Protein AF-A0A7Y2A3Z9-F1 (afdb_monomer_lite)

pLDDT: mean 72.21, std 18.28, range [45.25, 98.06]

Sequence (81 aa):
MRTALALFAILLVACGNTAETGADAGTGIPVQDATLVAAGEPVYQANCASCHGSDLRGTDQGPSHLSVVYEPGHHGDIAFV

Structure (mmCIF, N/CA/C/O backbone):
data_AF-A0A7Y2A3Z9-F1
#
_entry.id   AF-A0A7Y2A3Z9-F1
#
loop_
_atom_site.group_PDB
_atom_site.id
_atom_site.type_symbol
_atom_site.label_atom_id
_atom_site.label_alt_id
_atom_site.label_comp_id
_atom_site.label_asym_id
_atom_site.label_entity_id
_atom_site.label_seq_id
_atom_site.pdbx_PDB_ins_code
_atom_site.Cartn_x
_atom_site.Cartn_y
_atom_site.Cartn_z
_atom_site.occupancy
_atom_site.B_iso_or_equiv
_atom_site.auth_seq_id
_atom_site.auth_comp_id
_atom_site.auth_asym_id
_atom_site.auth_atom_id
_atom_site.pdbx_PDB_model_num
ATOM 1 N N . MET A 1 1 ? 20.631 -39.168 -34.283 1.00 52.81 1 MET A N 1
ATOM 2 C CA . MET A 1 1 ? 19.640 -39.032 -33.184 1.00 52.81 1 MET A CA 1
ATOM 3 C C . MET A 1 1 ? 20.060 -38.053 -32.084 1.00 52.81 1 MET A C 1
ATOM 5 O O . MET A 1 1 ? 19.242 -37.230 -31.716 1.00 52.81 1 MET A O 1
ATOM 9 N N . ARG A 1 2 ? 21.308 -38.062 -31.588 1.00 54.00 2 ARG A N 1
ATOM 10 C CA . ARG A 1 2 ? 21.752 -37.146 -30.507 1.00 54.00 2 ARG A CA 1
ATOM 11 C C . ARG A 1 2 ? 21.913 -35.684 -30.960 1.00 54.00 2 ARG A C 1
ATOM 13 O O . ARG A 1 2 ? 21.614 -34.772 -30.204 1.00 54.00 2 ARG A O 1
ATOM 20 N N . THR A 1 3 ? 22.315 -35.470 -32.213 1.00 53.50 3 THR A N 1
ATOM 21 C CA . THR A 1 3 ? 22.474 -34.136 -32.824 1.00 53.50 3 THR A CA 1
ATOM 22 C C . THR A 1 3 ? 21.142 -33.459 -33.163 1.00 53.50 3 THR A C 1
ATOM 24 O O . THR A 1 3 ? 21.038 -32.242 -33.068 1.00 53.50 3 THR A O 1
ATOM 27 N N . ALA A 1 4 ? 20.102 -34.237 -33.481 1.00 54.72 4 ALA A N 1
ATOM 28 C CA . ALA A 1 4 ? 18.754 -33.724 -33.751 1.00 54.72 4 ALA A CA 1
ATOM 29 C C . ALA A 1 4 ? 18.055 -33.192 -32.483 1.00 54.72 4 ALA A C 1
ATOM 31 O O . ALA A 1 4 ? 17.278 -32.248 -32.560 1.00 54.72 4 ALA A O 1
ATOM 32 N N . LEU A 1 5 ? 18.378 -33.755 -31.311 1.00 57.69 5 LEU A N 1
ATOM 33 C CA . LEU A 1 5 ? 17.830 -33.318 -30.023 1.00 57.69 5 LEU A CA 1
ATOM 34 C C . LEU A 1 5 ? 18.419 -31.971 -29.565 1.00 57.69 5 LEU A C 1
ATOM 36 O O . LEU A 1 5 ? 17.715 -31.152 -28.983 1.00 57.69 5 LEU A O 1
ATOM 40 N N . ALA A 1 6 ? 19.693 -31.714 -29.883 1.00 56.41 6 ALA A N 1
ATOM 41 C CA . ALA A 1 6 ? 20.368 -30.461 -29.542 1.00 56.41 6 ALA A CA 1
ATOM 42 C C . ALA A 1 6 ? 19.827 -29.260 -30.342 1.00 56.41 6 ALA A C 1
ATOM 44 O O . ALA A 1 6 ? 19.693 -28.171 -29.797 1.00 56.41 6 ALA A O 1
ATOM 45 N N . LEU A 1 7 ? 19.456 -29.464 -31.610 1.00 56.66 7 LEU A N 1
ATOM 46 C CA . LEU A 1 7 ? 18.871 -28.421 -32.463 1.00 56.66 7 LEU A CA 1
ATOM 47 C C . LEU A 1 7 ? 17.436 -28.053 -32.059 1.00 56.66 7 LEU A C 1
ATOM 49 O O . LEU A 1 7 ? 17.047 -26.894 -32.171 1.00 56.66 7 LEU A O 1
ATOM 53 N N . PHE A 1 8 ? 16.667 -29.013 -31.537 1.00 56.91 8 PHE A N 1
ATOM 54 C CA . PHE A 1 8 ? 15.303 -28.762 -31.064 1.00 56.91 8 PHE A CA 1
ATOM 55 C C . PHE A 1 8 ? 15.285 -27.939 -29.765 1.00 56.91 8 PHE A C 1
ATOM 57 O O . PHE A 1 8 ? 14.455 -27.050 -29.607 1.00 56.91 8 PHE A O 1
ATOM 64 N N . ALA A 1 9 ? 16.252 -28.170 -28.869 1.00 57.94 9 ALA A N 1
ATOM 65 C CA . ALA A 1 9 ? 16.394 -27.410 -27.626 1.00 57.94 9 ALA A CA 1
ATOM 66 C C . ALA A 1 9 ? 16.784 -25.936 -27.855 1.00 57.94 9 ALA A C 1
ATOM 68 O O . ALA A 1 9 ? 16.390 -25.072 -27.078 1.00 57.94 9 ALA A O 1
ATOM 69 N N . ILE A 1 10 ? 17.515 -25.637 -28.935 1.00 58.97 10 ILE A N 1
ATOM 70 C CA . ILE A 1 10 ? 17.928 -24.266 -29.281 1.00 58.97 10 ILE A CA 1
ATOM 71 C C . ILE A 1 10 ? 16.747 -23.449 -29.837 1.00 58.97 10 ILE A C 1
ATOM 73 O O . ILE A 1 10 ? 16.665 -22.250 -29.584 1.00 58.97 10 ILE A O 1
ATOM 77 N N . LEU A 1 11 ? 15.796 -24.082 -30.537 1.00 58.91 11 LEU A N 1
ATOM 78 C CA . LEU A 1 11 ? 14.627 -23.390 -31.100 1.00 58.91 11 LEU A CA 1
ATOM 79 C C . LEU A 1 11 ? 13.596 -22.958 -30.039 1.00 58.91 11 LEU A C 1
ATOM 81 O O . LEU A 1 11 ? 12.922 -21.949 -30.222 1.00 58.91 11 LEU A O 1
ATOM 85 N N . LEU A 1 12 ? 13.488 -23.687 -28.922 1.00 56.91 12 LEU A N 1
ATOM 86 C CA . LEU A 1 12 ? 12.540 -23.397 -27.832 1.00 56.91 12 LEU A CA 1
ATOM 87 C C . LEU A 1 12 ? 12.872 -22.120 -27.034 1.00 56.91 12 LEU A C 1
ATOM 89 O O . LEU A 1 12 ? 12.004 -21.594 -26.345 1.00 56.91 12 LEU A O 1
ATOM 93 N N . VAL A 1 13 ? 14.097 -21.596 -27.142 1.00 57.84 13 VAL A N 1
ATOM 94 C CA . VAL A 1 13 ? 14.559 -20.401 -26.408 1.00 57.84 13 VAL A CA 1
ATOM 95 C C . VAL A 1 13 ? 14.199 -19.088 -27.129 1.00 57.84 13 VAL A C 1
ATOM 97 O O . VAL A 1 13 ? 14.233 -18.021 -26.526 1.00 57.84 13 VAL A O 1
ATOM 100 N N . ALA A 1 14 ? 13.804 -19.134 -28.406 1.00 57.69 14 ALA A N 1
ATOM 101 C CA . ALA A 1 14 ? 13.634 -17.929 -29.225 1.00 57.69 14 ALA A CA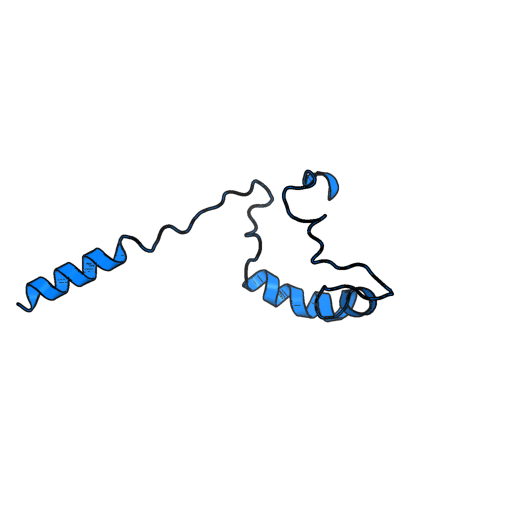 1
ATOM 102 C C . ALA A 1 14 ? 12.260 -17.234 -29.106 1.00 57.69 14 ALA A C 1
ATOM 104 O O . ALA A 1 14 ? 12.119 -16.108 -29.575 1.00 57.69 14 ALA A O 1
ATOM 105 N N . CYS A 1 15 ? 11.252 -17.863 -28.489 1.00 58.56 15 CYS A N 1
ATOM 106 C CA . CYS A 1 15 ? 9.890 -17.307 -28.411 1.00 58.56 15 CYS A CA 1
ATOM 107 C C . CYS A 1 15 ? 9.480 -16.802 -27.016 1.00 58.56 15 CYS A C 1
ATOM 109 O O . CYS A 1 15 ? 8.360 -16.330 -26.867 1.00 58.56 15 CYS A O 1
ATOM 111 N N . GLY A 1 16 ? 10.345 -16.908 -26.001 1.00 52.22 16 GLY A N 1
ATOM 112 C CA . GLY A 1 16 ? 9.993 -16.583 -24.608 1.00 52.22 16 GLY A CA 1
ATOM 113 C C . GLY A 1 16 ? 10.544 -15.262 -24.065 1.00 52.22 16 GLY A C 1
ATOM 114 O O . GLY A 1 16 ? 10.249 -14.919 -22.926 1.00 52.22 16 GLY A O 1
ATOM 115 N N . ASN A 1 17 ? 11.353 -14.533 -24.841 1.00 59.62 17 ASN A N 1
ATOM 116 C CA . ASN A 1 17 ? 12.134 -13.397 -24.335 1.00 59.62 17 ASN A CA 1
ATOM 117 C C . ASN A 1 17 ? 11.720 -12.047 -24.938 1.00 59.62 17 ASN A C 1
ATOM 119 O O . ASN A 1 17 ? 12.540 -11.129 -25.006 1.00 59.62 17 ASN A O 1
ATOM 123 N N . THR A 1 18 ? 10.461 -11.880 -25.349 1.00 52.06 18 THR A N 1
ATOM 124 C CA . THR A 1 18 ? 9.915 -10.523 -25.443 1.00 52.06 18 THR A CA 1
ATOM 125 C C . THR A 1 18 ? 9.636 -10.059 -24.019 1.00 52.06 18 THR A C 1
ATOM 127 O O . THR A 1 18 ? 8.596 -10.322 -23.430 1.00 52.06 18 THR A O 1
ATOM 130 N N . ALA A 1 19 ? 10.634 -9.419 -23.409 1.00 57.66 19 ALA A N 1
ATOM 131 C CA . ALA A 1 19 ? 10.369 -8.505 -22.315 1.00 57.66 19 ALA A CA 1
ATOM 132 C C . ALA A 1 19 ? 9.548 -7.365 -22.923 1.00 57.66 19 ALA A C 1
ATOM 134 O O . ALA A 1 19 ? 10.091 -6.473 -23.578 1.00 57.66 19 ALA A O 1
ATOM 135 N N . GLU A 1 20 ? 8.229 -7.485 -22.800 1.00 54.41 20 GLU A N 1
ATOM 136 C CA . GLU A 1 20 ? 7.235 -6.492 -23.182 1.00 54.41 20 GLU A CA 1
ATOM 137 C C . GLU A 1 20 ? 7.645 -5.167 -22.517 1.00 54.41 20 GLU A C 1
ATOM 139 O O . GLU A 1 20 ? 7.398 -4.928 -21.336 1.00 54.41 20 GLU A O 1
ATOM 144 N N . THR A 1 21 ? 8.374 -4.322 -23.244 1.00 52.56 21 THR A N 1
ATOM 145 C CA . THR A 1 21 ? 8.787 -3.016 -22.735 1.00 52.56 21 THR A CA 1
ATOM 146 C C . THR A 1 21 ? 7.596 -2.096 -22.950 1.00 52.56 21 THR A C 1
ATOM 148 O O . THR A 1 21 ? 7.501 -1.401 -23.960 1.00 52.56 21 THR A O 1
ATOM 151 N N . GLY A 1 22 ? 6.630 -2.176 -22.036 1.00 54.34 22 GLY A N 1
ATOM 152 C CA . GLY A 1 22 ? 5.566 -1.191 -21.911 1.00 54.34 22 GLY A CA 1
ATOM 153 C C . GLY A 1 22 ? 6.201 0.142 -21.545 1.00 54.34 22 GLY A C 1
ATOM 154 O O . GLY A 1 22 ? 6.493 0.391 -20.381 1.00 54.34 22 GLY A O 1
ATOM 155 N N . ALA A 1 23 ? 6.486 0.960 -22.556 1.00 53.03 23 ALA A N 1
ATOM 156 C CA . ALA A 1 23 ? 6.936 2.329 -22.382 1.00 53.03 23 ALA A CA 1
ATOM 157 C C . ALA A 1 23 ? 5.759 3.169 -21.867 1.00 53.03 23 ALA A C 1
ATOM 159 O O . ALA A 1 23 ? 5.046 3.808 -22.638 1.00 53.03 23 ALA A O 1
ATOM 160 N N . ASP A 1 24 ? 5.539 3.109 -20.558 1.00 54.75 24 ASP A N 1
ATOM 161 C CA . ASP A 1 24 ? 4.789 4.118 -19.827 1.00 54.75 24 ASP A CA 1
ATOM 162 C C . ASP A 1 24 ? 5.623 5.414 -19.808 1.00 54.75 24 ASP A C 1
ATOM 164 O O . ASP A 1 24 ? 6.830 5.400 -19.552 1.00 54.75 24 ASP A O 1
ATOM 168 N N . ALA A 1 25 ? 4.997 6.535 -20.163 1.00 52.91 25 ALA A N 1
ATOM 169 C CA . ALA A 1 25 ? 5.635 7.843 -20.274 1.00 52.91 25 ALA A CA 1
ATOM 170 C C . ALA A 1 25 ? 5.733 8.593 -18.925 1.00 52.91 25 ALA A C 1
ATOM 172 O O . ALA A 1 25 ? 5.775 9.823 -18.913 1.00 52.91 25 ALA A O 1
ATOM 173 N N . GLY A 1 26 ? 5.793 7.879 -17.798 1.00 57.25 26 GLY A N 1
ATOM 174 C CA . GLY A 1 26 ? 6.018 8.398 -16.452 1.00 57.25 26 GLY A CA 1
ATOM 175 C C . GLY A 1 26 ? 7.323 7.870 -15.850 1.00 57.25 26 GLY A C 1
ATOM 176 O O . GLY A 1 26 ? 7.500 6.668 -15.696 1.00 57.25 26 GLY A O 1
ATOM 177 N N . THR A 1 27 ? 8.263 8.779 -15.546 1.00 62.31 27 THR A N 1
ATOM 178 C CA . THR A 1 27 ? 9.536 8.587 -14.793 1.00 62.31 27 THR A CA 1
ATOM 179 C C . THR A 1 27 ? 10.475 7.418 -15.160 1.00 62.31 27 THR A C 1
ATOM 181 O O . THR A 1 27 ? 11.581 7.361 -14.625 1.00 62.31 27 THR A O 1
ATOM 184 N N . GLY A 1 28 ? 10.117 6.523 -16.084 1.00 62.31 28 GLY A N 1
ATOM 185 C CA . GLY A 1 28 ? 10.868 5.311 -16.415 1.00 62.31 28 GLY A CA 1
ATOM 186 C C . GLY A 1 28 ? 10.905 4.269 -15.291 1.00 62.31 28 GLY A C 1
ATOM 187 O O . GLY A 1 28 ? 11.708 3.340 -15.362 1.00 62.31 28 GLY A O 1
ATOM 188 N N . ILE A 1 29 ? 10.081 4.422 -14.248 1.00 62.16 29 ILE A N 1
ATOM 189 C CA . ILE A 1 29 ? 9.998 3.447 -13.157 1.00 62.16 29 ILE A CA 1
ATOM 190 C C . ILE A 1 29 ? 9.011 2.354 -13.573 1.00 62.16 29 ILE A C 1
ATOM 192 O O . ILE A 1 29 ? 7.867 2.678 -13.891 1.00 62.16 29 ILE A O 1
ATOM 196 N N . PRO A 1 30 ? 9.404 1.068 -13.556 1.00 65.12 30 PRO A N 1
ATOM 197 C CA . PRO A 1 30 ? 8.468 -0.010 -13.828 1.00 65.12 30 PRO A CA 1
ATOM 198 C C . PRO A 1 30 ? 7.337 0.029 -12.797 1.00 65.12 30 PRO A C 1
ATOM 200 O O . PRO A 1 30 ? 7.582 -0.080 -11.591 1.00 65.12 30 PRO A O 1
ATOM 203 N N . VAL A 1 31 ? 6.097 0.173 -13.270 1.00 61.31 31 VAL A N 1
ATOM 204 C CA . VAL A 1 31 ? 4.899 0.002 -12.444 1.00 61.31 31 VAL A CA 1
ATOM 205 C C . VAL A 1 31 ? 4.972 -1.423 -11.885 1.00 61.31 31 VAL A C 1
ATOM 207 O O . VAL A 1 31 ? 4.967 -2.383 -12.651 1.00 61.31 31 VAL A O 1
ATOM 210 N N . GLN A 1 32 ? 5.109 -1.564 -10.564 1.00 71.12 32 GLN A N 1
ATOM 211 C CA . GLN A 1 32 ? 5.337 -2.838 -9.857 1.00 71.12 32 GLN A CA 1
ATOM 212 C C . GLN A 1 32 ? 6.758 -3.440 -9.942 1.00 71.12 32 GLN A C 1
ATOM 214 O O . GLN A 1 32 ? 6.908 -4.664 -9.920 1.00 71.12 32 GLN A O 1
ATOM 219 N N . ASP A 1 33 ? 7.820 -2.627 -9.972 1.00 83.88 33 ASP A N 1
ATOM 220 C CA . ASP A 1 33 ? 9.175 -3.140 -9.706 1.00 83.88 33 ASP A CA 1
ATOM 221 C C . ASP A 1 33 ? 9.238 -3.837 -8.330 1.00 83.88 33 ASP A C 1
ATOM 223 O O . ASP A 1 33 ? 9.032 -3.218 -7.283 1.00 83.88 33 ASP A O 1
ATOM 227 N N . ALA A 1 34 ? 9.542 -5.137 -8.324 1.00 86.69 34 ALA A N 1
ATOM 228 C CA . ALA A 1 34 ? 9.527 -5.954 -7.110 1.00 86.69 34 ALA A CA 1
ATOM 229 C C . ALA A 1 34 ? 10.533 -5.483 -6.044 1.00 86.69 34 ALA A C 1
ATOM 231 O O . ALA A 1 34 ? 10.283 -5.636 -4.848 1.00 86.69 34 ALA A O 1
ATOM 232 N N . THR A 1 35 ? 11.655 -4.891 -6.461 1.00 90.19 35 THR A N 1
ATOM 233 C CA . THR A 1 35 ? 12.665 -4.347 -5.546 1.00 90.19 35 THR A CA 1
ATOM 234 C C . THR A 1 35 ? 12.129 -3.101 -4.853 1.00 90.19 35 THR A C 1
ATOM 236 O O . THR A 1 35 ? 12.275 -2.959 -3.639 1.00 90.19 35 THR A O 1
ATOM 239 N N . LEU A 1 36 ? 11.468 -2.214 -5.604 1.00 86.88 36 LEU A N 1
ATOM 240 C CA . LEU A 1 36 ? 10.846 -1.010 -5.051 1.00 86.88 36 LEU A CA 1
ATOM 241 C C . LEU A 1 36 ? 9.657 -1.345 -4.147 1.00 86.88 36 LEU A C 1
ATOM 243 O O . LEU A 1 36 ? 9.522 -0.743 -3.084 1.00 86.88 36 LEU A O 1
ATOM 247 N N . VAL A 1 37 ? 8.840 -2.336 -4.514 1.00 87.62 37 VAL A N 1
ATOM 248 C CA . VAL A 1 37 ? 7.732 -2.820 -3.673 1.00 87.62 37 VAL A CA 1
ATOM 249 C C . VAL A 1 37 ? 8.258 -3.355 -2.341 1.00 87.62 37 VAL A C 1
ATOM 251 O O . VAL A 1 37 ? 7.794 -2.927 -1.285 1.00 87.62 37 VAL A O 1
ATOM 254 N N . ALA A 1 38 ? 9.274 -4.222 -2.372 1.00 92.12 38 ALA A N 1
ATOM 255 C CA . ALA A 1 38 ? 9.878 -4.767 -1.158 1.00 92.12 38 ALA A CA 1
ATOM 256 C C . ALA A 1 38 ? 10.512 -3.675 -0.277 1.00 92.12 38 ALA A C 1
ATOM 258 O O . ALA A 1 38 ? 10.426 -3.734 0.949 1.00 92.12 38 ALA A O 1
ATOM 259 N N . ALA A 1 39 ? 11.127 -2.658 -0.888 1.00 93.19 39 ALA A N 1
ATOM 260 C CA . ALA A 1 39 ? 11.681 -1.519 -0.160 1.00 93.19 39 ALA A CA 1
ATOM 261 C C . ALA A 1 39 ? 10.590 -0.614 0.448 1.00 93.19 39 ALA A C 1
ATOM 263 O O . ALA A 1 39 ? 10.779 -0.061 1.532 1.00 93.19 39 ALA A O 1
ATOM 264 N N . GLY A 1 40 ? 9.454 -0.461 -0.236 1.00 92.00 40 GLY A N 1
ATOM 265 C CA . GLY A 1 40 ? 8.339 0.383 0.190 1.00 92.00 40 GLY A CA 1
ATOM 266 C C . GLY A 1 40 ? 7.474 -0.229 1.293 1.00 92.00 40 GLY A C 1
ATOM 267 O O . GLY A 1 40 ? 6.960 0.509 2.132 1.00 92.00 40 GLY A O 1
ATOM 268 N N . GLU A 1 41 ? 7.340 -1.556 1.344 1.00 94.44 41 GLU A N 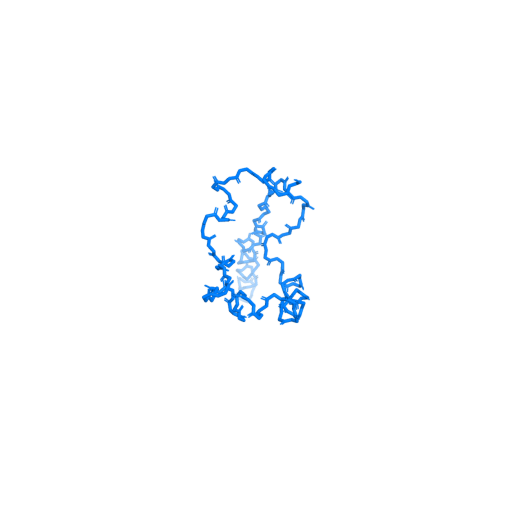1
ATOM 269 C CA . GLU A 1 41 ? 6.510 -2.257 2.334 1.00 94.44 41 GLU A CA 1
ATOM 270 C C . GLU A 1 41 ? 6.780 -1.836 3.794 1.00 94.44 41 GLU A C 1
ATOM 272 O O . GLU A 1 41 ? 5.838 -1.396 4.459 1.00 94.44 41 GLU A O 1
ATOM 277 N N . PRO A 1 42 ? 8.019 -1.876 4.329 1.00 97.69 42 PRO A N 1
ATOM 278 C CA . PRO A 1 42 ? 8.261 -1.472 5.715 1.00 97.69 42 PRO A CA 1
ATOM 279 C C . PRO A 1 42 ? 7.953 0.011 5.966 1.00 97.69 42 PRO A C 1
ATOM 281 O O . PRO A 1 42 ? 7.490 0.370 7.049 1.00 97.69 42 PRO A O 1
ATOM 284 N N . VAL A 1 43 ? 8.165 0.876 4.968 1.00 96.88 43 VAL A N 1
ATOM 285 C CA . VAL A 1 43 ? 7.822 2.303 5.055 1.00 96.88 43 VAL A CA 1
ATOM 286 C C . VAL A 1 43 ? 6.308 2.475 5.146 1.00 96.88 43 VAL A C 1
ATOM 288 O O . VAL A 1 43 ? 5.829 3.234 5.990 1.00 96.88 43 VAL A O 1
ATOM 291 N N . TYR A 1 44 ? 5.551 1.739 4.334 1.00 95.75 44 TYR A N 1
ATOM 292 C CA . TYR A 1 44 ? 4.095 1.752 4.380 1.00 95.75 44 TYR A CA 1
ATOM 293 C C . TYR A 1 44 ? 3.570 1.276 5.739 1.00 95.75 44 TYR A C 1
ATOM 295 O O . TYR A 1 44 ? 2.736 1.949 6.351 1.00 95.75 44 TYR A O 1
ATOM 303 N N . GLN A 1 45 ? 4.097 0.159 6.252 1.00 97.62 45 GLN A N 1
ATOM 304 C CA . GLN A 1 45 ? 3.682 -0.379 7.551 1.00 97.62 45 GLN A CA 1
ATOM 305 C C . GLN A 1 45 ? 3.950 0.605 8.696 1.00 97.62 45 GLN A C 1
ATOM 307 O O . GLN A 1 45 ? 3.121 0.747 9.592 1.00 97.62 45 GLN A O 1
ATOM 312 N N . ALA A 1 46 ? 5.075 1.323 8.655 1.00 98.06 46 ALA A N 1
ATOM 313 C CA . ALA A 1 46 ? 5.445 2.259 9.712 1.00 98.06 46 ALA A CA 1
ATOM 314 C C . ALA A 1 46 ? 4.636 3.569 9.702 1.00 98.06 46 ALA A C 1
ATOM 316 O O . ALA A 1 46 ? 4.469 4.177 10.758 1.00 98.06 46 ALA A O 1
ATOM 317 N N . ASN A 1 47 ? 4.156 4.020 8.538 1.00 97.56 47 ASN A N 1
ATOM 318 C CA . ASN A 1 47 ? 3.646 5.390 8.386 1.00 97.56 47 ASN A CA 1
ATOM 319 C C . ASN A 1 47 ? 2.193 5.480 7.902 1.00 97.56 47 ASN A C 1
ATOM 321 O O . ASN A 1 47 ? 1.531 6.483 8.156 1.00 97.56 47 ASN A O 1
ATOM 325 N N . CYS A 1 48 ? 1.694 4.468 7.194 1.00 96.38 48 CYS A N 1
ATOM 326 C CA . CYS A 1 48 ? 0.433 4.553 6.452 1.00 96.38 48 CYS A CA 1
ATOM 327 C C . CYS A 1 48 ? -0.613 3.552 6.958 1.00 96.38 48 CYS A C 1
ATOM 329 O O . CYS A 1 48 ? -1.805 3.868 7.020 1.00 96.38 48 CYS A O 1
ATOM 331 N N . ALA A 1 49 ? -0.169 2.349 7.333 1.00 97.38 49 ALA A N 1
ATOM 332 C CA . ALA A 1 49 ? -1.041 1.218 7.645 1.00 97.38 49 ALA A CA 1
ATOM 333 C C . ALA A 1 49 ? -1.998 1.466 8.824 1.00 97.38 49 ALA A C 1
ATOM 335 O O . ALA A 1 49 ? -3.079 0.881 8.863 1.00 97.38 49 ALA A O 1
ATOM 336 N N . SER A 1 50 ? -1.643 2.352 9.760 1.00 97.50 50 SER A N 1
ATOM 337 C CA . SER A 1 50 ? -2.490 2.695 10.911 1.00 97.50 50 SER A CA 1
ATOM 338 C C . SER A 1 50 ? -3.838 3.302 10.512 1.00 97.50 50 SER A C 1
ATOM 340 O O . SER A 1 50 ? -4.824 3.086 11.214 1.00 97.50 50 SER A O 1
ATOM 342 N N . CYS A 1 51 ? -3.895 4.024 9.388 1.00 97.62 51 CYS A N 1
ATOM 343 C CA . CYS A 1 51 ? -5.125 4.631 8.876 1.00 97.62 51 CYS A CA 1
ATOM 344 C C . CYS A 1 51 ? -5.677 3.883 7.656 1.00 97.62 51 CYS A C 1
ATOM 346 O O . CYS A 1 51 ? -6.889 3.753 7.506 1.00 97.62 51 CYS A O 1
ATOM 348 N N . HIS A 1 52 ? -4.803 3.369 6.788 1.00 96.12 52 HIS A N 1
ATOM 349 C CA . HIS A 1 52 ? -5.192 2.809 5.487 1.00 96.12 52 HIS A CA 1
ATOM 350 C C . HIS A 1 52 ? -5.229 1.275 5.438 1.00 96.12 52 HIS A C 1
ATOM 352 O O . HIS A 1 52 ? -5.528 0.696 4.393 1.00 96.12 52 HIS A O 1
ATOM 358 N N . GLY A 1 53 ? -4.978 0.617 6.572 1.00 96.00 53 GLY A N 1
ATOM 359 C CA . GLY A 1 53 ? -4.971 -0.837 6.691 1.00 96.00 53 GLY A CA 1
ATOM 360 C C . GLY A 1 53 ? -3.642 -1.431 6.236 1.00 96.00 53 GLY A C 1
ATOM 361 O O . GLY A 1 53 ? -3.002 -0.935 5.313 1.00 96.00 53 GLY A O 1
ATOM 362 N N . SER A 1 54 ? -3.205 -2.509 6.884 1.00 96.31 54 SER A N 1
ATOM 363 C CA . SER A 1 54 ? -1.928 -3.165 6.568 1.00 96.31 54 SER A CA 1
ATOM 364 C C . SER A 1 54 ? -1.906 -3.845 5.197 1.00 96.31 54 SER A C 1
ATOM 366 O O . SER A 1 54 ? -0.826 -4.165 4.706 1.00 96.31 54 SER A O 1
ATOM 368 N N . ASP A 1 55 ? -3.073 -4.052 4.586 1.00 93.44 55 ASP A N 1
ATOM 369 C CA . ASP A 1 55 ? -3.281 -4.744 3.315 1.00 93.44 55 ASP A CA 1
ATOM 370 C C . ASP A 1 55 ? -3.774 -3.816 2.189 1.00 93.44 55 ASP A C 1
ATOM 372 O O . ASP A 1 55 ? -4.244 -4.295 1.156 1.00 93.44 55 ASP A O 1
ATOM 376 N N . LEU A 1 56 ? -3.664 -2.492 2.374 1.00 92.38 56 LEU A N 1
ATOM 377 C CA . LEU A 1 56 ? -4.037 -1.454 1.400 1.00 92.38 56 LEU A CA 1
ATOM 378 C C . LEU A 1 56 ? -5.552 -1.338 1.128 1.00 92.38 56 LEU A C 1
ATOM 380 O O . LEU A 1 56 ? -5.983 -0.503 0.319 1.00 92.38 56 LEU A O 1
ATOM 384 N N . ARG A 1 57 ? -6.393 -2.149 1.783 1.00 92.06 57 ARG A N 1
ATOM 385 C CA . ARG A 1 57 ? -7.845 -2.185 1.538 1.00 92.06 57 ARG A CA 1
ATOM 386 C C . ARG A 1 57 ? -8.608 -1.042 2.204 1.00 92.06 57 ARG A C 1
ATOM 388 O O . ARG A 1 57 ? -9.798 -0.889 1.938 1.00 92.06 57 ARG A O 1
ATOM 395 N N . GLY A 1 58 ? -7.933 -0.208 2.988 1.00 91.69 58 GLY A N 1
ATOM 396 C CA . GLY A 1 58 ? -8.563 0.858 3.754 1.00 91.69 58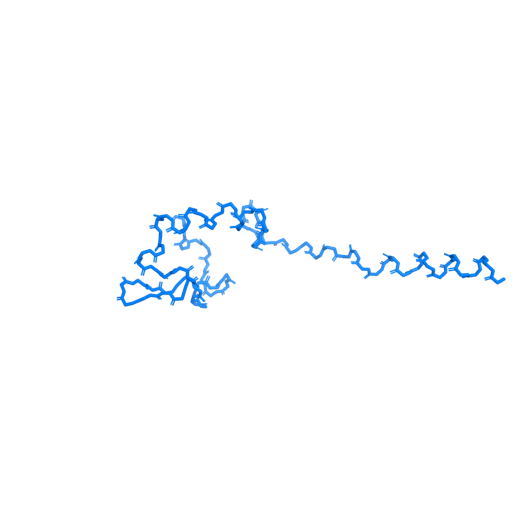 GLY A CA 1
ATOM 397 C C . GLY A 1 58 ? -9.144 0.357 5.073 1.00 91.69 58 GLY A C 1
ATOM 398 O O . GLY A 1 58 ? -9.214 -0.839 5.351 1.00 91.69 58 GLY A O 1
ATOM 399 N N . THR A 1 59 ? -9.570 1.307 5.894 1.00 94.12 59 THR A N 1
ATOM 400 C CA . THR A 1 59 ? -10.285 1.089 7.154 1.00 94.12 59 THR A CA 1
ATOM 401 C C . THR A 1 59 ? -11.394 2.135 7.289 1.00 94.12 59 THR A C 1
ATOM 403 O O . THR A 1 59 ? -11.569 2.985 6.415 1.00 94.12 59 THR A O 1
ATOM 406 N N . ASP A 1 60 ? -12.095 2.152 8.421 1.00 95.38 60 ASP A N 1
ATOM 407 C CA . ASP A 1 60 ? -13.023 3.242 8.748 1.00 95.38 60 ASP A CA 1
ATOM 408 C C . ASP A 1 60 ? -12.317 4.599 8.948 1.00 95.38 60 ASP A C 1
ATOM 410 O O . ASP A 1 60 ? -12.967 5.642 8.945 1.00 95.38 60 ASP A O 1
ATOM 414 N N . GLN A 1 61 ? -10.995 4.605 9.151 1.00 95.44 61 GLN A N 1
ATOM 415 C CA . GLN A 1 61 ? -10.191 5.818 9.337 1.00 95.44 61 GLN A CA 1
ATOM 416 C C . GLN A 1 61 ? -9.613 6.370 8.029 1.00 95.44 61 GLN A C 1
ATOM 418 O O . GLN A 1 61 ? -9.290 7.555 7.965 1.00 95.44 61 GLN A O 1
ATOM 423 N N . GLY A 1 62 ? -9.455 5.542 6.994 1.00 91.31 62 GLY A N 1
ATOM 424 C CA . GLY A 1 62 ? -8.774 5.941 5.766 1.00 91.31 62 GLY A CA 1
ATOM 425 C C . GLY A 1 62 ? -9.162 5.079 4.564 1.00 91.31 62 GLY A C 1
ATOM 426 O O . GLY A 1 62 ? -9.331 3.869 4.706 1.00 91.31 62 GLY A O 1
ATOM 427 N N . PRO A 1 63 ? -9.298 5.673 3.365 1.00 91.31 63 PRO A N 1
ATOM 428 C CA . PRO A 1 63 ? -9.730 4.957 2.169 1.00 91.31 63 PRO A CA 1
ATOM 429 C C . PRO A 1 63 ? -8.705 3.917 1.698 1.00 91.31 63 PRO A C 1
ATOM 431 O O . PRO A 1 63 ? -7.530 3.953 2.069 1.00 91.31 63 PRO A O 1
ATOM 434 N N . SER A 1 64 ? -9.159 3.015 0.825 1.00 90.38 64 SER A N 1
ATOM 435 C CA . SER A 1 64 ? -8.294 2.040 0.157 1.00 90.38 64 SER A CA 1
ATOM 436 C C . SER A 1 64 ? -7.328 2.704 -0.821 1.00 90.38 64 SER A C 1
ATOM 438 O O . SER A 1 64 ? -7.722 3.570 -1.601 1.00 90.38 64 SER A O 1
ATOM 440 N N . HIS A 1 65 ? -6.090 2.210 -0.844 1.00 86.56 65 HIS A N 1
ATOM 441 C CA . HIS A 1 65 ? -5.104 2.533 -1.878 1.00 86.56 65 HIS A CA 1
ATOM 442 C C . HIS A 1 65 ? -5.162 1.581 -3.084 1.00 86.56 65 HIS A C 1
ATOM 444 O O . HIS A 1 65 ? -4.484 1.818 -4.073 1.00 86.56 65 HIS A O 1
ATOM 450 N N . LEU A 1 66 ? -5.983 0.527 -3.030 1.00 82.19 66 LEU A N 1
ATOM 451 C CA . LEU A 1 66 ? -6.238 -0.387 -4.152 1.00 82.19 66 LEU A CA 1
ATOM 452 C C . LEU A 1 66 ? -7.413 0.068 -5.030 1.00 82.19 66 LEU A C 1
ATOM 454 O O . LEU A 1 66 ? -7.877 -0.686 -5.883 1.00 82.19 66 LEU A O 1
ATOM 458 N N . SER A 1 67 ? -7.978 1.249 -4.767 1.00 71.50 67 SER A N 1
ATOM 459 C CA . SER A 1 67 ? -9.151 1.725 -5.495 1.00 71.50 67 SER A CA 1
ATOM 460 C C . SER A 1 67 ? -8.835 1.920 -6.977 1.00 71.50 67 SER A C 1
ATOM 462 O O . SER A 1 67 ? -7.956 2.703 -7.324 1.00 71.50 67 SER A O 1
ATOM 464 N N . VAL A 1 68 ? -9.650 1.297 -7.834 1.00 58.22 68 VAL A N 1
ATOM 465 C CA . VAL A 1 68 ? -9.609 1.430 -9.304 1.00 58.22 68 VAL A CA 1
ATOM 466 C C . VAL A 1 68 ? -9.836 2.867 -9.791 1.00 58.22 68 VAL A C 1
ATOM 468 O O . VAL A 1 68 ? -9.549 3.188 -10.937 1.00 58.22 68 VAL A O 1
ATOM 471 N N . VAL A 1 69 ? -10.344 3.760 -8.931 1.00 58.47 69 VAL A N 1
ATOM 472 C CA . VAL A 1 69 ? -10.415 5.195 -9.253 1.00 58.47 69 VAL A CA 1
ATOM 473 C C . VAL A 1 69 ? -9.012 5.755 -9.508 1.00 58.47 69 VAL A C 1
ATOM 475 O O . VAL A 1 69 ? -8.899 6.625 -10.359 1.00 58.47 69 VAL A O 1
ATOM 478 N N . TYR A 1 70 ? -7.984 5.210 -8.837 1.00 56.16 70 TYR A N 1
ATOM 479 C CA . TYR A 1 70 ? -6.569 5.566 -8.984 1.00 56.16 70 TYR A CA 1
ATOM 480 C C . TYR A 1 70 ? -5.799 4.682 -9.970 1.00 56.16 70 TYR A C 1
ATOM 482 O O . TYR A 1 70 ? -4.575 4.788 -10.048 1.00 56.16 70 TYR A O 1
ATOM 490 N N . GLU A 1 71 ? -6.494 3.822 -10.720 1.00 57.69 71 GLU A N 1
ATOM 491 C CA . GLU A 1 71 ? -5.864 3.038 -11.777 1.00 57.69 71 GLU A CA 1
ATOM 492 C C . GLU A 1 71 ? -5.241 4.005 -12.803 1.00 57.69 71 GLU A C 1
ATOM 494 O O . GLU A 1 71 ? -5.938 4.921 -13.274 1.00 57.69 71 GLU A O 1
ATOM 499 N N . PRO A 1 72 ? -3.959 3.825 -13.173 1.00 55.41 72 PRO A N 1
ATOM 500 C CA . PRO A 1 72 ? -3.349 4.579 -14.260 1.00 55.41 72 PRO A CA 1
ATOM 501 C C . PRO A 1 72 ? -4.197 4.400 -15.527 1.00 55.41 72 PRO A C 1
ATOM 503 O O . PRO A 1 72 ? -4.265 3.314 -16.102 1.00 55.41 72 PRO A O 1
ATOM 506 N N . GLY A 1 73 ? -4.932 5.448 -15.914 1.00 53.03 73 GLY A N 1
ATOM 507 C CA . GLY A 1 73 ? -5.859 5.415 -17.050 1.00 53.03 73 GLY A CA 1
ATOM 508 C C . GLY A 1 73 ? -7.249 6.017 -16.818 1.00 53.03 73 GLY A C 1
ATOM 509 O O . GLY A 1 73 ? -7.921 6.318 -17.804 1.00 53.03 73 GLY A O 1
ATOM 510 N N . HIS A 1 74 ? -7.698 6.245 -15.574 1.00 56.84 74 HIS A N 1
ATOM 511 C CA . HIS A 1 74 ? -8.985 6.930 -15.336 1.00 56.84 74 HIS A CA 1
ATOM 512 C C . HIS A 1 74 ? -8.857 8.458 -15.183 1.00 56.84 74 HIS A C 1
ATOM 514 O O . HIS A 1 74 ? -9.765 9.204 -15.550 1.00 56.84 74 HIS A O 1
ATOM 520 N N . HIS A 1 75 ? -7.709 8.945 -14.717 1.00 56.22 75 HIS A N 1
ATOM 521 C CA . HIS A 1 75 ? -7.381 10.368 -14.625 1.00 56.22 75 HIS A CA 1
ATOM 522 C C . HIS A 1 75 ? -5.939 10.598 -15.084 1.00 56.22 75 HIS A C 1
ATOM 524 O O . HIS A 1 75 ? -5.069 9.776 -14.812 1.00 56.22 75 HIS A O 1
ATOM 530 N N . GLY A 1 76 ? -5.688 11.698 -15.801 1.00 54.97 76 GLY A N 1
ATOM 531 C CA . GLY A 1 76 ? -4.341 12.023 -16.274 1.00 54.97 76 GLY A CA 1
ATOM 532 C C . GLY A 1 76 ? -3.390 12.273 -15.104 1.00 54.97 76 GLY A C 1
ATOM 533 O O . GLY A 1 76 ? -3.746 12.983 -14.163 1.00 54.97 76 GLY A O 1
ATOM 534 N N . ASP A 1 77 ? -2.175 11.736 -15.192 1.00 60.94 77 ASP A N 1
ATOM 535 C CA . ASP A 1 77 ? -1.164 11.713 -14.118 1.00 60.94 77 ASP A CA 1
ATOM 536 C C . ASP A 1 77 ? -0.730 13.104 -13.617 1.00 60.94 77 ASP A C 1
ATOM 538 O O . ASP A 1 77 ? -0.104 13.237 -12.567 1.00 60.94 77 ASP A O 1
ATOM 542 N N . ILE A 1 78 ? -1.139 14.169 -14.314 1.00 58.34 78 ILE A N 1
ATOM 543 C CA . ILE A 1 78 ? -1.034 15.563 -13.860 1.00 58.34 78 ILE A CA 1
ATOM 544 C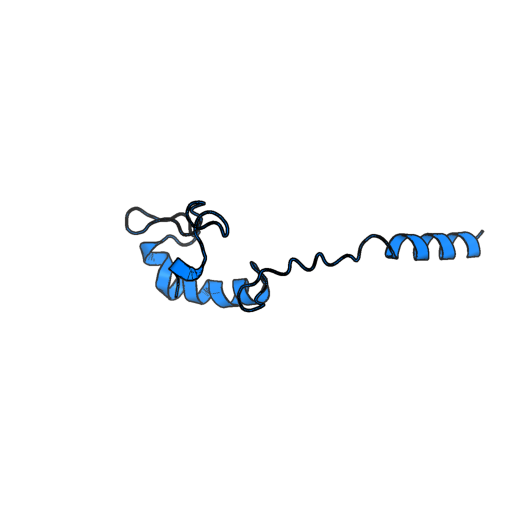 C . ILE A 1 78 ? -1.847 15.864 -12.590 1.00 58.34 78 ILE A C 1
ATOM 546 O O . ILE A 1 78 ? -1.746 16.957 -12.046 1.00 58.34 78 ILE A O 1
ATOM 550 N N . ALA A 1 79 ? -2.683 14.938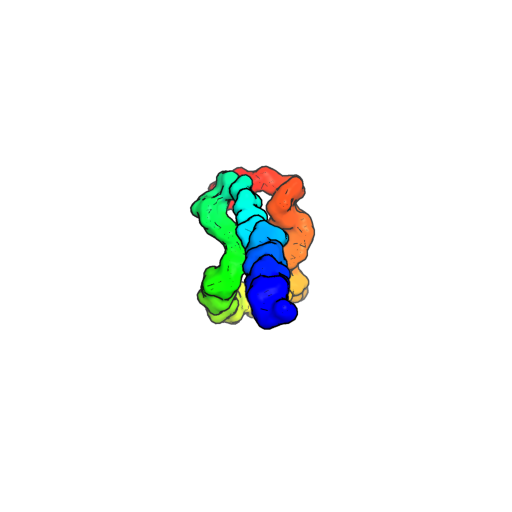 -12.121 1.00 56.91 79 ALA A N 1
ATOM 551 C CA . ALA A 1 79 ? -3.382 15.081 -10.848 1.00 56.91 79 ALA A CA 1
ATOM 552 C C . ALA A 1 79 ? -2.455 14.915 -9.624 1.00 56.91 79 ALA A C 1
ATOM 554 O O . ALA A 1 79 ? -2.875 15.220 -8.509 1.00 56.91 79 ALA A O 1
ATOM 555 N N . PHE A 1 80 ? -1.218 14.444 -9.824 1.00 50.59 80 PHE A N 1
ATOM 556 C CA . PHE A 1 80 ? -0.259 14.133 -8.756 1.00 50.59 80 PHE A CA 1
ATOM 557 C C . 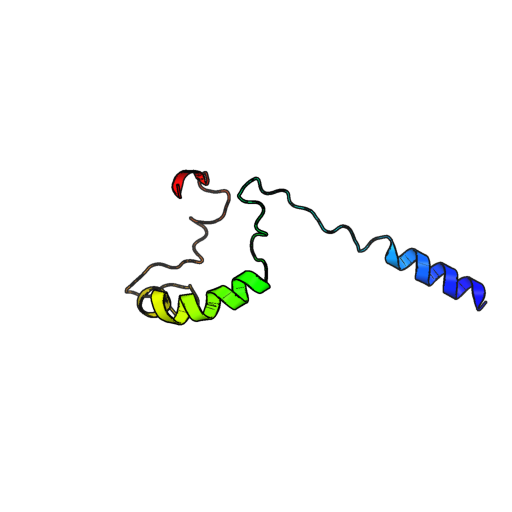PHE A 1 80 ? 1.032 14.972 -8.809 1.00 50.59 80 PHE A C 1
ATOM 559 O O . PHE A 1 80 ? 2.009 14.613 -8.147 1.00 50.59 80 PHE A O 1
ATOM 566 N N . VAL A 1 81 ? 1.049 16.066 -9.586 1.00 45.25 81 VAL A N 1
ATOM 567 C CA . VAL A 1 81 ? 2.144 17.063 -9.606 1.00 45.25 81 VAL A CA 1
ATOM 568 C C . VAL A 1 81 ? 1.880 18.250 -8.689 1.00 45.25 81 VAL A C 1
ATOM 570 O O . VAL A 1 81 ? 0.702 18.642 -8.535 1.00 45.25 81 VAL A O 1
#

Foldseek 3Di:
DVVVVVVVVVVVPPPPPPPVPPPDVPPSDPPCPVVVVVVCLVVCVVPPCVQCNSVQCGDPRGHRPPDPCPPVPNDPPVVPD

Radius of gyration: 21.06 Å; chains: 1; bounding box: 36×56×45 Å

Secondary structure (DSSP, 8-state):
-HHHHHHHHHHTTTTS--------SSTT--TT-HHHHHHHHHHHHHHTHHHH-TTSS--SSS--SS-GGGSBTTB-GGGG-